Protein AF-A0A7K2CT25-F1 (afdb_monomer)

Nearest PDB structures (foldseek):
  6i9r-assembly1_I  TM=1.527E-01  e=2.626E+00  Homo sapiens

Secondary structure (DSSP, 8-state):
-------PPPPHHHHHHHHHHHHTT--TTT-SPPSTT-SS-HHHHHHHHHTSTTTS-S--PPPSEEEEETTT--EEEEES-HHHHHHHHHHHT--TTTEEEEE---TTHHHH---

Structure (mmCIF, N/CA/C/O backbone):
data_AF-A0A7K2CT25-F1
#
_entry.id   AF-A0A7K2CT25-F1
#
loop_
_atom_site.group_PDB
_atom_site.id
_atom_site.type_symbol
_atom_site.label_atom_id
_atom_site.label_alt_id
_atom_site.label_comp_id
_atom_site.label_asym_id
_atom_site.label_entit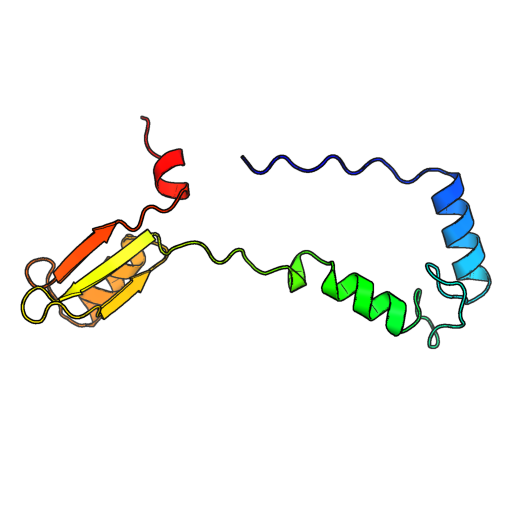y_id
_atom_site.label_seq_id
_atom_site.pdbx_PDB_ins_code
_atom_site.Cartn_x
_atom_site.Cartn_y
_atom_site.Cartn_z
_atom_site.occupancy
_atom_site.B_iso_or_equiv
_atom_site.auth_seq_id
_atom_site.auth_comp_id
_atom_site.auth_asym_id
_atom_site.auth_atom_id
_atom_site.pdbx_PDB_model_num
ATOM 1 N N . MET A 1 1 ? 9.409 -1.166 18.192 1.00 33.16 1 MET A N 1
ATOM 2 C CA . MET A 1 1 ? 10.619 -0.840 17.397 1.00 33.16 1 MET A CA 1
ATOM 3 C C . MET A 1 1 ? 10.622 -1.649 16.104 1.00 33.16 1 MET A C 1
ATOM 5 O O . MET A 1 1 ? 11.027 -2.803 16.111 1.00 33.16 1 MET A O 1
ATOM 9 N N . THR A 1 2 ? 10.136 -1.087 14.995 1.00 42.88 2 THR A N 1
ATOM 10 C CA . THR A 1 2 ? 10.301 -1.708 13.673 1.00 42.88 2 THR A CA 1
ATOM 11 C C . THR A 1 2 ? 11.755 -1.559 13.260 1.00 42.88 2 THR A C 1
ATOM 13 O O . THR A 1 2 ? 12.190 -0.475 12.875 1.00 42.88 2 THR A O 1
ATOM 16 N N . GLU A 1 3 ? 12.515 -2.639 13.399 1.00 38.91 3 GLU A N 1
ATOM 17 C CA . GLU A 1 3 ? 13.885 -2.749 12.921 1.00 38.91 3 GLU A CA 1
ATOM 18 C C . GLU A 1 3 ? 13.896 -2.380 11.431 1.00 38.91 3 GLU A C 1
ATOM 20 O O . GLU A 1 3 ? 13.382 -3.116 10.580 1.00 38.91 3 GLU A O 1
ATOM 25 N N . ALA A 1 4 ? 14.381 -1.177 11.114 1.00 47.00 4 ALA A N 1
ATOM 26 C CA . ALA A 1 4 ? 14.503 -0.713 9.745 1.00 47.00 4 ALA A CA 1
ATOM 27 C C . ALA A 1 4 ? 15.473 -1.662 9.043 1.00 47.00 4 ALA A C 1
ATOM 29 O O . ALA A 1 4 ? 16.687 -1.549 9.201 1.00 47.00 4 ALA A O 1
ATOM 30 N N . ARG A 1 5 ? 14.928 -2.648 8.318 1.00 53.66 5 ARG A N 1
ATOM 31 C CA . ARG A 1 5 ? 15.701 -3.656 7.589 1.00 53.66 5 ARG A CA 1
ATOM 32 C C . ARG A 1 5 ? 16.743 -2.934 6.747 1.00 53.66 5 ARG A C 1
ATOM 34 O O . ARG A 1 5 ? 16.396 -2.295 5.751 1.00 53.66 5 ARG A O 1
ATOM 41 N N . TYR A 1 6 ? 18.003 -3.029 7.164 1.00 55.66 6 TYR A N 1
ATOM 42 C CA . TYR A 1 6 ? 19.128 -2.417 6.477 1.00 55.66 6 TYR A CA 1
ATOM 43 C C . TYR A 1 6 ? 19.082 -2.822 5.003 1.00 55.66 6 TYR A C 1
ATOM 45 O O . TYR A 1 6 ? 19.209 -3.999 4.656 1.00 55.66 6 TYR A O 1
ATOM 53 N N . ARG A 1 7 ? 18.841 -1.848 4.121 1.00 59.12 7 ARG A N 1
ATOM 54 C CA . ARG A 1 7 ? 18.841 -2.084 2.680 1.00 59.12 7 ARG A CA 1
ATOM 55 C C . ARG A 1 7 ? 20.245 -1.773 2.171 1.00 59.12 7 ARG A C 1
ATOM 57 O O . ARG A 1 7 ? 20.591 -0.594 2.092 1.00 59.12 7 ARG A O 1
ATOM 64 N N . PRO A 1 8 ? 21.054 -2.783 1.809 1.00 68.06 8 PRO A N 1
ATOM 65 C CA . PRO A 1 8 ? 22.414 -2.534 1.364 1.00 68.06 8 PRO A CA 1
ATOM 66 C C . PRO A 1 8 ? 22.411 -1.641 0.123 1.00 68.06 8 PRO A C 1
ATOM 68 O O . PRO A 1 8 ? 21.539 -1.745 -0.754 1.00 68.06 8 PRO A O 1
ATOM 71 N N . ALA A 1 9 ? 23.402 -0.755 0.049 1.00 76.50 9 ALA A N 1
ATOM 72 C CA . ALA A 1 9 ? 23.594 0.107 -1.103 1.00 76.50 9 ALA A CA 1
ATOM 73 C C . ALA A 1 9 ? 23.695 -0.737 -2.386 1.00 76.50 9 ALA A C 1
ATOM 75 O O . ALA A 1 9 ? 24.376 -1.762 -2.436 1.00 76.50 9 ALA A O 1
ATOM 76 N N . LYS A 1 10 ? 23.013 -0.306 -3.456 1.00 79.25 10 LYS A N 1
ATOM 77 C CA . LYS A 1 10 ? 23.103 -0.984 -4.760 1.00 79.25 10 LYS A CA 1
ATOM 78 C C . LYS A 1 10 ? 24.552 -0.958 -5.251 1.00 79.25 10 LYS A C 1
ATOM 80 O O . LYS A 1 10 ? 25.114 0.129 -5.394 1.00 79.25 10 LYS A O 1
ATOM 85 N N . SER A 1 11 ? 25.106 -2.128 -5.575 1.00 86.19 11 SER A N 1
ATOM 86 C CA . SER A 1 11 ? 26.463 -2.257 -6.117 1.00 86.19 11 SER A CA 1
ATOM 87 C C . SER A 1 11 ? 26.645 -1.476 -7.427 1.00 86.19 11 SER A C 1
ATOM 89 O O . SER A 1 11 ? 25.689 -1.261 -8.183 1.00 86.19 11 SER A O 1
ATOM 91 N N . ALA A 1 12 ? 27.883 -1.072 -7.732 1.00 88.19 12 ALA A N 1
ATOM 92 C CA . ALA A 1 12 ? 28.223 -0.389 -8.985 1.00 88.19 12 ALA A CA 1
ATOM 93 C C . ALA A 1 12 ? 27.811 -1.213 -10.223 1.00 88.19 12 ALA A C 1
ATOM 95 O O . ALA A 1 12 ? 27.256 -0.676 -11.186 1.00 88.19 12 ALA A O 1
ATOM 96 N N . THR A 1 13 ? 27.960 -2.538 -10.156 1.00 87.62 13 THR A N 1
ATOM 97 C CA . THR A 1 13 ? 27.503 -3.480 -11.187 1.00 87.62 13 THR A CA 1
ATOM 98 C C . THR A 1 13 ? 25.991 -3.404 -11.404 1.00 87.62 13 THR A C 1
ATOM 100 O O . THR A 1 13 ? 25.522 -3.372 -12.543 1.00 87.62 13 THR A O 1
ATOM 103 N N . ALA A 1 14 ? 25.202 -3.315 -10.326 1.00 87.06 14 ALA A N 1
ATOM 104 C CA . ALA A 1 14 ? 23.750 -3.191 -10.429 1.00 87.06 14 ALA A CA 1
ATOM 105 C C . ALA A 1 14 ? 23.329 -1.869 -11.093 1.00 87.06 14 ALA A C 1
ATOM 107 O O . ALA A 1 14 ? 22.395 -1.864 -11.899 1.00 87.06 14 ALA A O 1
ATOM 108 N N . ARG A 1 15 ? 24.031 -0.767 -10.794 1.00 89.38 15 ARG A N 1
ATOM 109 C CA . ARG A 1 15 ? 23.811 0.544 -11.432 1.00 89.38 15 ARG A CA 1
ATOM 110 C C . ARG A 1 15 ? 24.147 0.502 -12.924 1.00 89.38 15 ARG A C 1
ATOM 112 O O . ARG A 1 15 ? 23.332 0.923 -13.741 1.00 89.38 15 ARG A O 1
ATOM 119 N N . THR A 1 16 ? 25.284 -0.096 -13.275 1.00 91.62 16 THR A N 1
ATOM 120 C CA . THR A 1 16 ? 25.736 -0.254 -14.669 1.00 91.62 16 THR A CA 1
ATOM 121 C C . THR A 1 16 ? 24.741 -1.077 -15.486 1.00 91.62 16 THR A C 1
ATOM 123 O O . THR A 1 16 ? 24.303 -0.655 -16.554 1.00 91.62 16 THR A O 1
ATOM 126 N N . ARG A 1 17 ? 24.285 -2.217 -14.949 1.00 91.94 17 ARG A N 1
ATOM 127 C CA . ARG A 1 17 ? 23.271 -3.060 -15.601 1.00 91.94 17 ARG A CA 1
ATOM 128 C C . ARG A 1 17 ? 21.946 -2.325 -15.803 1.00 91.94 17 ARG A C 1
ATOM 130 O O . ARG A 1 17 ? 21.301 -2.504 -16.833 1.00 91.94 17 ARG A O 1
ATOM 137 N N . TYR A 1 18 ? 21.527 -1.519 -14.829 1.00 92.69 18 TYR A N 1
ATOM 138 C CA . TYR A 1 18 ? 20.313 -0.713 -14.940 1.00 92.69 18 TYR A CA 1
ATOM 139 C C . TYR A 1 18 ? 20.422 0.310 -16.078 1.00 92.69 18 TYR A C 1
ATOM 141 O O . TYR A 1 18 ? 19.534 0.361 -16.927 1.00 92.69 18 TYR A O 1
ATOM 149 N N . ALA A 1 19 ? 21.523 1.065 -16.131 1.00 92.25 19 ALA A N 1
ATOM 150 C CA . ALA A 1 19 ? 21.766 2.056 -17.178 1.00 92.25 19 ALA A CA 1
ATOM 151 C C . ALA A 1 19 ? 21.832 1.414 -18.572 1.00 92.25 19 ALA A C 1
ATOM 153 O O . ALA A 1 19 ? 21.153 1.868 -19.488 1.00 92.25 19 ALA A O 1
ATOM 154 N N . ALA A 1 20 ? 22.555 0.297 -18.715 1.00 92.75 20 ALA A N 1
ATOM 155 C CA . ALA A 1 20 ? 22.648 -0.431 -19.979 1.00 92.75 20 ALA A CA 1
ATOM 156 C C . ALA A 1 20 ? 21.276 -0.907 -20.488 1.00 92.75 20 ALA A C 1
ATOM 158 O O . ALA A 1 20 ? 20.980 -0.793 -21.674 1.00 92.75 20 ALA A O 1
ATOM 159 N N . ARG A 1 21 ? 20.413 -1.409 -19.594 1.00 93.31 21 ARG A N 1
ATOM 160 C CA . ARG A 1 21 ? 19.049 -1.834 -19.950 1.00 93.31 21 ARG A CA 1
ATOM 161 C C . ARG A 1 21 ? 18.158 -0.651 -20.324 1.00 93.31 21 ARG A C 1
ATOM 163 O O . ARG A 1 21 ? 17.440 -0.730 -21.314 1.00 93.31 21 ARG A O 1
ATOM 170 N N . LYS A 1 22 ? 18.254 0.454 -19.579 1.00 89.81 22 LYS A N 1
ATOM 171 C CA . LYS A 1 22 ? 17.515 1.688 -19.869 1.00 89.81 22 LYS A CA 1
ATOM 172 C C . LYS A 1 22 ? 17.891 2.259 -21.242 1.00 89.81 22 LYS A C 1
ATOM 174 O O . LYS A 1 22 ? 17.001 2.565 -22.021 1.00 89.81 22 LYS A O 1
ATOM 179 N N . ASN A 1 23 ? 19.186 2.324 -21.560 1.00 91.62 23 ASN A N 1
ATOM 180 C CA . ASN A 1 23 ? 19.679 2.843 -22.843 1.00 91.62 23 ASN A CA 1
ATOM 181 C C . ASN A 1 23 ? 19.276 1.966 -24.038 1.00 91.62 23 ASN A C 1
ATOM 183 O O . ASN A 1 23 ? 19.136 2.464 -25.147 1.00 91.62 23 ASN A O 1
ATOM 187 N N . ARG A 1 24 ? 19.079 0.662 -23.813 1.00 91.75 24 ARG A N 1
ATOM 188 C CA . ARG A 1 24 ? 18.587 -0.286 -24.825 1.00 91.75 24 ARG A CA 1
ATOM 189 C C . ARG A 1 24 ? 17.062 -0.326 -24.930 1.00 91.75 24 ARG A C 1
ATOM 191 O O . ARG A 1 24 ? 16.551 -1.172 -25.652 1.00 91.75 24 ARG A O 1
ATOM 198 N N . TRP A 1 25 ? 16.347 0.522 -24.187 1.00 92.12 25 TRP A N 1
ATOM 199 C CA . TRP A 1 25 ? 14.884 0.514 -24.124 1.00 92.12 25 TRP A CA 1
ATOM 200 C C . TRP A 1 25 ? 14.300 -0.863 -23.779 1.00 92.12 25 TRP A C 1
ATOM 202 O O . TRP A 1 25 ? 13.276 -1.272 -24.313 1.00 92.12 25 TRP A O 1
ATOM 212 N N . ILE A 1 26 ? 14.950 -1.590 -22.863 1.00 94.88 26 ILE A N 1
ATOM 213 C CA . ILE A 1 26 ? 14.465 -2.881 -22.360 1.00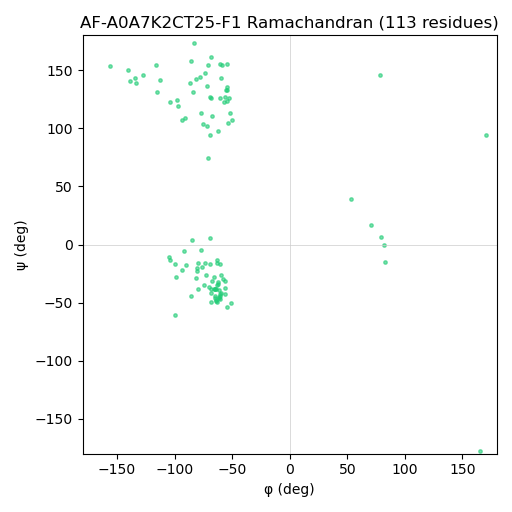 94.88 26 ILE A CA 1
ATOM 214 C C . ILE A 1 26 ? 14.155 -2.818 -20.866 1.00 94.88 26 ILE A C 1
ATOM 216 O O . ILE A 1 26 ? 14.736 -2.034 -20.110 1.00 94.88 26 ILE A O 1
ATOM 220 N N . CYS A 1 27 ? 13.258 -3.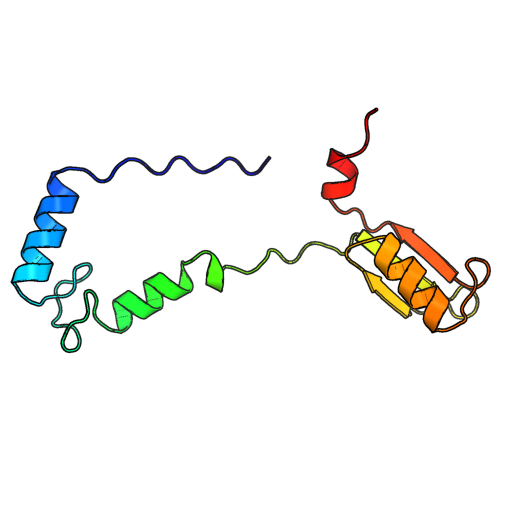694 -20.409 1.00 95.62 27 CYS A N 1
ATOM 221 C CA . CYS A 1 27 ? 12.866 -3.780 -19.011 1.00 95.62 27 CYS A CA 1
ATOM 222 C C . CYS A 1 27 ? 14.099 -3.963 -18.119 1.00 95.62 27 CYS A C 1
ATOM 224 O O . CYS A 1 27 ? 14.845 -4.942 -18.214 1.00 95.62 27 CYS A O 1
ATOM 226 N N . THR A 1 28 ? 14.258 -3.056 -17.159 1.00 94.62 28 THR A N 1
ATOM 227 C CA . THR A 1 28 ? 15.379 -3.065 -16.210 1.00 94.62 28 THR A CA 1
ATOM 228 C C . THR A 1 28 ? 15.399 -4.306 -15.309 1.00 94.62 28 THR A C 1
ATOM 230 O O . THR A 1 28 ? 16.447 -4.636 -14.751 1.00 94.62 28 THR A O 1
ATOM 233 N N . HIS A 1 29 ? 14.290 -5.054 -15.229 1.00 93.62 29 HIS A N 1
ATOM 234 C CA . HIS A 1 29 ? 14.152 -6.283 -14.446 1.00 93.62 29 HIS A CA 1
ATOM 235 C C . HIS A 1 29 ? 14.303 -7.565 -15.287 1.00 93.62 29 HIS A C 1
ATOM 237 O O . HIS A 1 29 ? 15.222 -8.340 -15.025 1.00 93.62 29 HIS A O 1
ATOM 243 N N . CYS A 1 30 ? 13.452 -7.795 -16.295 1.00 93.94 30 CYS A N 1
ATOM 244 C CA . CYS A 1 30 ? 13.441 -9.040 -17.082 1.00 93.94 30 CYS A CA 1
ATOM 245 C C . CYS A 1 30 ? 14.048 -8.932 -18.492 1.00 93.94 30 CYS A C 1
ATOM 247 O O . CYS A 1 30 ? 14.274 -9.962 -19.110 1.00 93.94 30 CYS A O 1
ATOM 249 N N . GLY A 1 31 ? 14.335 -7.728 -18.999 1.00 92.31 31 GLY A N 1
ATOM 250 C CA . GLY A 1 31 ? 14.922 -7.533 -20.333 1.00 92.31 31 GLY A CA 1
ATOM 251 C C . GLY A 1 31 ? 13.943 -7.564 -21.514 1.00 92.31 31 GLY A C 1
ATOM 252 O O . GLY A 1 31 ? 14.379 -7.357 -22.638 1.00 92.31 31 GLY A O 1
ATOM 253 N N . ILE A 1 32 ? 12.643 -7.766 -21.283 1.00 93.44 32 ILE A N 1
ATOM 254 C CA . ILE A 1 32 ? 11.597 -7.659 -22.319 1.00 93.44 32 ILE A CA 1
ATOM 255 C C . ILE A 1 32 ? 11.347 -6.182 -22.659 1.00 93.44 32 ILE A C 1
ATOM 257 O O . ILE A 1 32 ? 11.463 -5.331 -21.774 1.00 93.44 32 ILE A O 1
ATOM 261 N N . ALA A 1 33 ? 10.993 -5.870 -23.908 1.00 92.38 33 ALA A N 1
ATOM 262 C CA . ALA A 1 33 ? 10.614 -4.518 -24.317 1.00 92.38 33 ALA A CA 1
ATOM 263 C C . ALA A 1 33 ? 9.429 -3.996 -23.465 1.00 92.38 33 ALA A C 1
ATOM 265 O O . ALA A 1 33 ? 8.399 -4.666 -23.367 1.00 92.38 33 ALA A O 1
ATOM 266 N N . PRO A 1 34 ? 9.576 -2.854 -22.776 1.00 92.00 34 PRO A N 1
ATOM 267 C CA . PRO A 1 34 ? 8.497 -2.216 -22.043 1.00 92.00 34 PRO A CA 1
ATOM 268 C C . PRO A 1 34 ? 7.634 -1.362 -22.986 1.00 92.00 34 PRO A C 1
ATOM 270 O O . PRO A 1 34 ? 7.982 -1.148 -24.147 1.00 92.00 34 PRO A O 1
ATOM 273 N N . SER A 1 35 ? 6.524 -0.831 -22.470 1.00 89.69 35 SER A N 1
ATOM 274 C CA . SER A 1 35 ? 5.810 0.255 -23.143 1.00 89.69 35 SER A CA 1
ATOM 275 C C . SER A 1 35 ? 6.716 1.484 -23.299 1.00 89.69 35 SER A C 1
ATOM 277 O O . SER A 1 35 ? 7.685 1.663 -22.552 1.00 89.69 35 SER A O 1
ATOM 279 N N . PHE A 1 36 ? 6.420 2.325 -24.293 1.00 85.44 36 PHE A N 1
ATOM 280 C CA . PHE A 1 36 ? 7.257 3.472 -24.645 1.00 85.44 36 PHE A CA 1
ATOM 281 C C . PHE A 1 36 ? 7.539 4.363 -23.424 1.00 85.44 36 PHE A C 1
ATOM 283 O O . PHE A 1 36 ? 6.622 4.770 -22.714 1.00 85.44 36 PHE A O 1
ATOM 290 N N . GLY A 1 37 ? 8.818 4.635 -23.148 1.00 81.69 37 GLY A N 1
ATOM 291 C CA . GLY A 1 37 ? 9.231 5.455 -22.002 1.00 81.69 37 GLY A CA 1
ATOM 292 C C . GLY A 1 37 ? 9.328 4.724 -20.654 1.00 81.69 37 GLY A C 1
ATOM 293 O O . GLY A 1 37 ? 9.955 5.243 -19.727 1.00 81.69 37 GLY A O 1
ATOM 294 N N . ALA A 1 38 ? 8.767 3.519 -20.510 1.00 89.25 38 ALA A N 1
ATOM 295 C CA . ALA A 1 38 ? 8.717 2.829 -19.225 1.00 89.25 38 ALA A CA 1
ATOM 296 C C . ALA A 1 38 ? 10.031 2.103 -18.877 1.00 89.25 38 ALA A C 1
ATOM 298 O O . ALA A 1 38 ? 10.690 1.478 -19.704 1.00 89.25 38 ALA A O 1
ATOM 299 N N . SER A 1 39 ? 10.407 2.130 -17.594 1.00 91.44 39 SER A N 1
ATOM 300 C CA . SER A 1 39 ? 11.622 1.458 -17.096 1.00 91.44 39 SER A C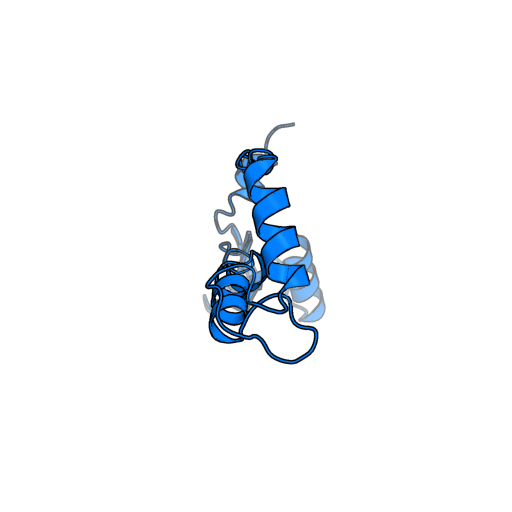A 1
ATOM 301 C C . SER A 1 39 ? 11.450 -0.054 -16.878 1.00 91.44 39 SER A C 1
ATOM 303 O O . SER A 1 39 ? 12.435 -0.787 -16.709 1.00 91.44 39 SER A O 1
ATOM 305 N N . ARG A 1 40 ? 10.206 -0.544 -16.837 1.00 94.25 40 ARG A N 1
ATOM 306 C CA . ARG A 1 40 ? 9.842 -1.952 -16.636 1.00 94.25 40 ARG A CA 1
ATOM 307 C C . ARG A 1 40 ? 8.667 -2.317 -17.542 1.00 94.25 40 ARG A C 1
ATOM 309 O O . ARG A 1 40 ? 7.836 -1.462 -17.812 1.00 94.25 40 ARG A O 1
ATOM 316 N N . CYS A 1 41 ? 8.584 -3.582 -17.963 1.00 95.31 41 CYS A N 1
ATOM 317 C CA . CYS A 1 41 ? 7.370 -4.100 -18.586 1.00 95.31 41 CYS A CA 1
ATOM 318 C C . CYS A 1 41 ? 6.239 -4.196 -17.552 1.00 95.31 41 CYS A C 1
ATOM 320 O O . CYS A 1 41 ? 6.501 -4.252 -16.344 1.00 95.31 41 CYS A O 1
ATOM 322 N N . GLU A 1 42 ? 5.004 -4.278 -18.033 1.00 93.88 42 GLU A N 1
ATOM 323 C CA . GLU A 1 42 ? 3.787 -4.313 -17.220 1.00 93.88 42 GLU A CA 1
ATOM 324 C C . GLU A 1 42 ? 3.839 -5.382 -16.116 1.00 93.88 42 GLU A C 1
ATOM 326 O O . GLU A 1 42 ? 3.705 -5.070 -14.933 1.00 93.88 42 GLU A O 1
ATOM 331 N N . ALA A 1 43 ? 4.189 -6.625 -16.460 1.00 94.25 43 ALA A N 1
ATOM 332 C CA . ALA A 1 43 ? 4.289 -7.722 -15.494 1.00 94.25 43 ALA A CA 1
ATOM 333 C C . ALA A 1 43 ? 5.353 -7.492 -14.400 1.00 94.25 43 ALA A C 1
ATOM 335 O O . ALA A 1 43 ? 5.227 -7.963 -13.268 1.00 94.25 43 ALA A O 1
ATOM 336 N N . CYS A 1 44 ? 6.450 -6.798 -14.715 1.00 94.81 44 CYS A N 1
ATOM 337 C CA . CYS A 1 44 ? 7.471 -6.443 -13.725 1.00 94.81 44 CYS A CA 1
ATOM 338 C C . CYS A 1 44 ? 7.091 -5.205 -12.907 1.00 94.81 44 CYS A C 1
ATOM 340 O O . CYS A 1 44 ? 7.546 -5.085 -11.768 1.00 94.81 44 CYS A O 1
ATOM 342 N N . ALA A 1 45 ? 6.301 -4.292 -13.472 1.00 92.50 45 ALA A N 1
ATOM 343 C CA . ALA A 1 45 ? 5.744 -3.154 -12.755 1.00 92.50 45 ALA A CA 1
ATOM 344 C C . ALA A 1 45 ? 4.700 -3.623 -11.731 1.00 92.50 45 ALA A C 1
ATOM 346 O O . ALA A 1 45 ? 4.861 -3.325 -10.550 1.00 92.50 45 ALA A O 1
ATOM 347 N N . LYS A 1 46 ? 3.741 -4.465 -12.143 1.00 91.69 46 LYS A N 1
ATOM 348 C CA . LYS A 1 46 ? 2.712 -5.053 -11.270 1.00 91.69 46 LYS A CA 1
ATOM 349 C C . LYS A 1 46 ? 3.319 -5.785 -10.070 1.00 91.69 46 LYS A C 1
ATOM 351 O O . LYS A 1 46 ? 3.087 -5.397 -8.932 1.00 91.69 46 LYS A O 1
ATOM 356 N N . ARG A 1 47 ? 4.245 -6.722 -10.311 1.00 90.44 47 ARG A N 1
ATOM 357 C CA . ARG A 1 47 ? 4.966 -7.435 -9.233 1.00 90.44 47 ARG A CA 1
ATOM 358 C C . ARG A 1 47 ? 5.772 -6.525 -8.309 1.00 90.44 47 ARG A C 1
ATOM 360 O O . ARG A 1 47 ? 6.134 -6.918 -7.201 1.00 90.44 47 ARG A O 1
ATOM 367 N N . ALA A 1 48 ? 6.205 -5.360 -8.784 1.00 89.06 48 ALA A N 1
ATOM 368 C CA . ALA A 1 48 ? 6.899 -4.401 -7.933 1.00 89.06 48 ALA A CA 1
ATOM 369 C C . ALA A 1 48 ? 5.920 -3.599 -7.074 1.00 89.06 48 ALA A C 1
ATOM 371 O O . ALA A 1 48 ? 6.233 -3.357 -5.914 1.00 89.06 48 ALA A O 1
ATOM 372 N N . TYR A 1 49 ? 4.764 -3.237 -7.631 1.00 85.44 49 TYR A N 1
ATOM 373 C CA . TYR A 1 49 ? 3.678 -2.577 -6.917 1.00 85.44 49 TYR A CA 1
ATOM 374 C C . TYR A 1 49 ? 3.097 -3.485 -5.826 1.00 85.44 49 TYR A C 1
ATOM 376 O O . TYR A 1 49 ? 3.088 -3.092 -4.669 1.00 85.44 49 TYR A O 1
ATOM 384 N N . GLU A 1 50 ? 2.781 -4.743 -6.136 1.00 84.75 50 GLU A N 1
ATOM 385 C CA . GLU A 1 50 ? 2.280 -5.732 -5.160 1.00 84.75 50 GLU A CA 1
ATOM 386 C C . GLU A 1 50 ? 3.241 -5.970 -3.986 1.00 84.75 50 GLU A C 1
ATOM 388 O O . GLU A 1 50 ? 2.834 -6.286 -2.874 1.00 84.75 50 GLU A O 1
ATOM 393 N N . ARG A 1 51 ? 4.550 -5.813 -4.218 1.00 81.25 51 ARG A N 1
ATOM 394 C CA . ARG A 1 51 ? 5.577 -5.944 -3.173 1.00 81.25 51 ARG A CA 1
ATOM 395 C C . ARG A 1 51 ? 5.915 -4.625 -2.486 1.00 81.25 51 ARG A C 1
ATOM 397 O O . ARG A 1 51 ? 6.747 -4.648 -1.577 1.00 81.25 51 ARG A O 1
ATOM 404 N N . SER A 1 52 ? 5.361 -3.508 -2.947 1.00 78.62 52 SER A N 1
ATOM 405 C CA . SER A 1 52 ? 5.584 -2.200 -2.341 1.00 78.62 52 SER A CA 1
ATOM 406 C C . SER A 1 52 ? 4.881 -2.115 -0.991 1.00 78.62 52 SER A C 1
ATOM 408 O O . SER A 1 52 ? 3.903 -2.815 -0.741 1.00 78.62 52 SER A O 1
ATOM 410 N N . GLU A 1 53 ? 5.395 -1.255 -0.121 1.00 65.38 53 GLU A N 1
ATOM 411 C CA . GLU A 1 53 ? 4.782 -0.966 1.179 1.00 65.38 53 GLU A CA 1
ATOM 412 C C . GLU A 1 53 ? 3.331 -0.488 1.047 1.00 65.38 53 GLU A C 1
ATOM 414 O O . GLU A 1 53 ? 2.502 -0.847 1.867 1.00 65.38 53 GLU A O 1
ATOM 419 N N . HIS A 1 54 ? 3.007 0.201 -0.050 1.00 66.31 54 HIS A N 1
ATOM 420 C CA . HIS A 1 54 ? 1.664 0.690 -0.343 1.00 66.31 54 HIS A CA 1
ATOM 421 C C . HIS A 1 54 ? 0.622 -0.432 -0.498 1.00 66.31 54 HIS A C 1
ATOM 423 O O . HIS A 1 54 ? -0.524 -0.250 -0.111 1.00 66.31 54 HIS A O 1
ATOM 429 N N . VAL A 1 55 ? 1.010 -1.597 -1.037 1.00 64.81 55 VAL A N 1
ATOM 430 C CA . VAL A 1 55 ? 0.102 -2.754 -1.201 1.00 64.81 55 VAL A CA 1
ATOM 431 C C . VAL A 1 55 ? 0.186 -3.727 -0.029 1.00 64.81 55 VAL A C 1
ATOM 433 O O . VAL A 1 55 ? -0.756 -4.468 0.221 1.00 64.81 55 VAL A O 1
ATOM 436 N N . ARG A 1 56 ? 1.283 -3.720 0.736 1.00 64.38 56 ARG A N 1
ATOM 437 C CA . ARG A 1 56 ? 1.435 -4.574 1.929 1.00 64.38 56 ARG A CA 1
ATOM 438 C C . ARG A 1 56 ? 0.531 -4.178 3.103 1.00 64.38 56 ARG A C 1
ATOM 440 O O . ARG A 1 56 ? 0.643 -4.801 4.153 1.00 64.38 56 ARG A O 1
ATOM 447 N N . GLY A 1 57 ? -0.357 -3.210 2.894 1.00 53.34 57 GLY A N 1
ATOM 448 C CA . GLY A 1 57 ? -1.315 -2.735 3.874 1.00 53.34 57 GLY A CA 1
ATOM 449 C C . GLY A 1 57 ? -0.669 -1.797 4.886 1.00 53.34 57 GLY A C 1
ATOM 450 O O . GLY A 1 57 ? 0.485 -1.967 5.289 1.00 53.34 57 GLY A O 1
ATOM 451 N N . ILE A 1 58 ? -1.452 -0.814 5.325 1.00 54.50 58 ILE A N 1
ATOM 452 C CA . ILE A 1 58 ? -1.358 -0.381 6.718 1.00 54.50 58 ILE A CA 1
ATOM 453 C C . ILE A 1 58 ? -1.612 -1.663 7.524 1.00 54.50 58 ILE A C 1
ATOM 455 O O . ILE A 1 58 ? -2.563 -2.371 7.186 1.00 54.50 58 ILE A O 1
ATOM 459 N N . PRO A 1 59 ? -0.740 -2.049 8.467 1.00 55.50 59 PRO A N 1
ATOM 460 C CA . PRO A 1 59 ? -0.988 -3.249 9.249 1.00 55.50 59 PRO A CA 1
ATOM 461 C C . PRO A 1 59 ? -2.368 -3.127 9.899 1.00 55.50 59 PRO A C 1
ATOM 463 O O . PRO A 1 59 ? -2.685 -2.064 10.430 1.00 55.50 59 PRO A O 1
ATOM 466 N N . ASP A 1 60 ? -3.171 -4.185 9.801 1.00 57.16 60 ASP A N 1
ATOM 467 C CA . ASP A 1 60 ? -4.435 -4.297 10.525 1.00 57.16 60 ASP A CA 1
ATOM 468 C C . ASP A 1 60 ? -4.052 -4.466 11.999 1.00 57.16 60 ASP A C 1
ATOM 470 O O . ASP A 1 60 ? -3.592 -5.532 12.418 1.00 57.16 60 ASP A O 1
ATOM 474 N N . TRP A 1 61 ? -4.017 -3.355 12.727 1.00 64.50 61 TRP A N 1
ATOM 475 C CA . TRP A 1 61 ? -3.770 -3.368 14.159 1.00 64.50 61 TRP A CA 1
ATOM 476 C C . TRP A 1 61 ? -5.109 -3.568 14.841 1.00 64.50 61 TRP A C 1
ATOM 478 O O . TRP A 1 61 ? -6.086 -2.934 14.446 1.00 64.50 61 TRP A O 1
ATOM 488 N N . ASP A 1 62 ? -5.134 -4.393 15.887 1.00 59.97 62 ASP A N 1
ATOM 489 C CA . ASP A 1 62 ? -6.303 -4.422 16.754 1.00 59.97 62 ASP A CA 1
ATOM 490 C C . ASP A 1 62 ? -6.559 -2.988 17.262 1.00 59.97 62 ASP A C 1
ATOM 492 O O . ASP A 1 62 ? -5.599 -2.298 17.659 1.00 59.97 62 ASP A O 1
ATOM 496 N N . PRO A 1 63 ? -7.818 -2.519 17.208 1.00 65.38 63 PRO A N 1
ATOM 497 C CA . PRO A 1 63 ? -8.190 -1.184 17.658 1.00 65.38 63 PRO A CA 1
ATOM 498 C C . PRO A 1 63 ? -7.733 -0.980 19.107 1.00 65.38 63 PRO A C 1
ATOM 500 O O . PRO A 1 63 ? -7.543 -1.929 19.861 1.00 65.38 63 PRO A O 1
ATOM 503 N N . ALA A 1 64 ? -7.521 0.261 19.534 1.00 70.94 64 ALA A N 1
ATOM 504 C CA . ALA A 1 64 ? -7.083 0.530 20.905 1.00 70.94 64 ALA A CA 1
ATOM 505 C C . ALA A 1 64 ? -8.192 0.308 21.942 1.00 70.94 64 ALA A C 1
ATOM 507 O O . ALA A 1 64 ? -7.896 0.052 23.112 1.00 70.94 64 ALA A O 1
ATOM 508 N N . CYS A 1 65 ? -9.455 0.437 21.535 1.00 76.62 65 CYS A N 1
ATOM 509 C CA . CYS A 1 65 ? -10.597 0.216 22.411 1.00 76.62 65 CYS A CA 1
ATOM 510 C C . CYS A 1 65 ? -11.869 -0.157 21.644 1.00 76.62 65 CYS A C 1
ATOM 512 O O . CYS A 1 65 ? -12.063 0.233 20.488 1.00 76.62 65 CYS A O 1
ATOM 514 N N . ALA A 1 66 ? -12.748 -0.880 22.333 1.00 82.88 66 ALA A N 1
ATOM 515 C CA . ALA A 1 66 ? -14.127 -1.116 21.933 1.00 82.88 66 ALA A CA 1
ATOM 516 C C . ALA A 1 66 ? -15.075 -0.416 22.918 1.00 82.88 66 ALA A C 1
ATOM 518 O O . ALA A 1 66 ? -14.822 -0.404 24.125 1.00 82.88 66 ALA A O 1
ATOM 519 N N . VAL A 1 67 ? -16.163 0.157 22.403 1.00 81.69 67 VAL A N 1
ATOM 520 C CA . VAL A 1 67 ? -17.265 0.686 23.221 1.00 81.69 67 VAL A CA 1
ATOM 521 C C . VAL A 1 67 ? -18.353 -0.375 23.268 1.00 81.69 67 VAL A C 1
ATOM 523 O O . VAL A 1 67 ? -18.854 -0.793 22.221 1.00 81.69 67 VAL A O 1
ATOM 526 N N . ILE A 1 68 ? -18.738 -0.777 24.471 1.00 82.94 68 ILE A N 1
ATOM 527 C CA . ILE A 1 68 ? -19.806 -1.743 24.713 1.00 82.94 68 ILE A CA 1
ATOM 528 C C . ILE A 1 68 ? -20.945 -1.036 25.441 1.00 82.94 68 ILE A C 1
ATOM 530 O O . ILE A 1 68 ? -20.720 -0.341 26.427 1.00 82.94 68 ILE A O 1
ATOM 534 N N . ASP A 1 69 ? -22.172 -1.204 24.970 1.00 79.31 69 ASP A N 1
ATOM 535 C CA . ASP A 1 69 ? -23.361 -0.742 25.681 1.00 79.31 69 ASP A CA 1
ATOM 536 C C . ASP A 1 69 ? -23.570 -1.578 26.956 1.00 79.31 69 ASP A C 1
ATOM 538 O O . ASP A 1 69 ? -23.605 -2.808 26.905 1.00 79.31 69 ASP A O 1
ATOM 542 N N . ARG A 1 70 ? -23.709 -0.936 28.122 1.00 81.06 70 ARG A N 1
ATOM 543 C CA . ARG A 1 70 ? -23.793 -1.661 29.405 1.00 81.06 70 ARG A CA 1
ATOM 544 C C . ARG A 1 70 ? -25.143 -2.321 29.656 1.00 81.06 70 ARG A C 1
ATOM 546 O O . ARG A 1 70 ? -25.231 -3.202 30.510 1.00 81.06 70 ARG A O 1
ATOM 553 N N . VAL A 1 71 ? -26.195 -1.885 28.969 1.00 78.44 71 VAL A N 1
ATOM 554 C CA . VAL A 1 71 ? -27.557 -2.401 29.147 1.00 78.44 71 VAL A CA 1
ATOM 555 C C . VAL A 1 71 ? -27.773 -3.636 28.281 1.00 78.44 71 VAL A C 1
ATOM 557 O O . VAL A 1 71 ? -28.345 -4.626 28.735 1.00 78.44 71 VAL A O 1
ATOM 560 N N . THR A 1 72 ? -27.317 -3.575 27.035 1.00 82.31 72 THR A N 1
ATOM 561 C CA . THR A 1 72 ? -27.537 -4.602 26.010 1.00 82.31 72 THR A CA 1
ATOM 562 C C . THR A 1 72 ? -26.349 -5.547 25.859 1.00 82.31 72 THR A C 1
ATOM 564 O O . THR A 1 72 ? -26.542 -6.713 25.521 1.00 82.31 72 THR A O 1
ATOM 567 N N . GLY A 1 73 ? -25.134 -5.081 26.161 1.00 81.38 73 GLY A N 1
ATOM 568 C CA . GLY A 1 73 ? -23.890 -5.809 25.915 1.00 81.38 73 GLY A CA 1
ATOM 569 C C . GLY A 1 73 ? -23.404 -5.735 24.465 1.00 81.38 73 GLY A C 1
ATOM 570 O O . GLY A 1 73 ? -22.440 -6.418 24.118 1.00 81.38 73 GLY A O 1
ATOM 571 N N . ASP A 1 74 ? -24.050 -4.933 23.615 1.00 81.06 74 ASP A N 1
ATOM 572 C CA . ASP A 1 74 ? -23.706 -4.824 22.200 1.00 81.06 74 ASP A CA 1
ATOM 573 C C . ASP A 1 74 ? -22.466 -3.947 21.978 1.00 81.06 74 ASP A C 1
ATOM 575 O O . ASP A 1 74 ? -22.249 -2.934 22.648 1.00 81.06 74 ASP A O 1
ATOM 579 N N . THR A 1 75 ? -21.638 -4.320 20.997 1.00 83.50 75 THR A N 1
ATOM 580 C CA . THR A 1 75 ? -20.501 -3.497 20.567 1.00 83.50 75 THR A CA 1
ATOM 581 C C . THR A 1 75 ? -20.998 -2.339 19.709 1.00 83.50 75 THR A C 1
ATOM 583 O O . THR A 1 75 ? -21.462 -2.541 18.588 1.00 83.50 75 THR A O 1
ATOM 586 N N . LEU A 1 76 ? -20.855 -1.118 20.222 1.00 80.19 76 LEU A N 1
ATOM 587 C CA . LEU A 1 76 ? -21.248 0.111 19.529 1.00 80.19 76 LEU A CA 1
ATOM 588 C C . LEU A 1 76 ? -20.192 0.569 18.510 1.00 80.19 76 LEU A C 1
ATOM 590 O O . LEU A 1 76 ? -20.504 1.312 17.582 1.00 80.19 76 LEU A O 1
ATOM 594 N N . GLY A 1 77 ? -18.946 0.106 18.653 1.00 82.38 77 GLY A N 1
ATOM 595 C CA . GLY A 1 77 ? -17.882 0.313 17.674 1.00 82.38 77 GLY A CA 1
ATOM 596 C C . GLY A 1 77 ? -16.486 0.006 18.214 1.00 82.38 77 GLY A C 1
ATOM 597 O O . GLY A 1 77 ? -16.313 -0.396 19.369 1.00 82.38 77 GLY A O 1
ATOM 598 N N . THR A 1 78 ? -15.483 0.233 17.368 1.00 83.06 78 THR A N 1
ATOM 599 C CA . THR A 1 78 ? -14.060 0.071 17.687 1.00 83.06 78 THR A CA 1
ATOM 600 C C . THR A 1 78 ? -13.258 1.274 17.205 1.00 83.06 78 THR A C 1
ATOM 602 O O . THR A 1 78 ? -13.485 1.748 16.091 1.00 83.06 78 THR A O 1
ATOM 605 N N . TRP A 1 79 ? -12.296 1.736 18.005 1.00 82.12 79 TRP A N 1
ATOM 606 C CA . TRP A 1 79 ? -11.497 2.927 17.705 1.00 82.12 79 TRP A CA 1
ATOM 607 C C . TRP A 1 79 ? -10.009 2.704 17.958 1.00 82.12 79 TRP A C 1
ATOM 609 O O . TRP A 1 79 ? -9.608 2.089 18.946 1.00 82.12 79 TRP A O 1
ATOM 619 N N . ASP A 1 80 ? -9.181 3.304 17.103 1.00 76.88 80 ASP A N 1
ATOM 620 C CA . ASP A 1 80 ? -7.717 3.297 17.223 1.00 76.88 80 ASP A CA 1
ATOM 621 C C . ASP A 1 80 ? -7.194 4.213 18.339 1.00 76.88 80 ASP A C 1
ATOM 623 O O . ASP A 1 80 ? -6.030 4.114 18.735 1.00 76.88 80 ASP A O 1
ATOM 627 N N . ARG A 1 81 ? -8.032 5.129 18.837 1.00 75.06 81 ARG A N 1
ATOM 628 C CA . ARG A 1 81 ? -7.697 6.099 19.883 1.00 75.06 81 ARG A CA 1
ATOM 629 C C . ARG A 1 81 ? -8.836 6.256 20.872 1.00 75.06 81 ARG A C 1
ATOM 631 O O . ARG A 1 81 ? -10.003 6.323 20.492 1.00 75.06 81 ARG A O 1
ATOM 638 N N . TRP A 1 82 ? -8.462 6.384 22.138 1.00 75.81 82 TRP A N 1
ATOM 639 C CA . TRP A 1 82 ? -9.398 6.577 23.238 1.00 75.81 82 TRP A CA 1
ATOM 640 C C . TRP A 1 82 ? -10.138 7.912 23.136 1.00 75.81 82 TRP A C 1
ATOM 642 O O . TRP A 1 82 ? -11.333 7.982 23.409 1.00 75.81 82 TRP A O 1
ATOM 652 N N . GLU A 1 83 ? -9.454 8.968 22.701 1.00 80.12 83 GLU A N 1
ATOM 653 C CA . GLU A 1 83 ? -10.034 10.305 22.582 1.00 80.12 83 GLU A CA 1
ATOM 654 C C . GLU A 1 83 ? -11.126 10.358 21.510 1.00 80.12 83 GLU A C 1
ATOM 656 O O . GLU A 1 83 ? -12.158 10.999 21.709 1.00 80.12 83 GLU A O 1
ATOM 661 N N . ASP A 1 84 ? -10.923 9.642 20.402 1.00 79.62 84 ASP A N 1
ATOM 662 C CA . ASP A 1 84 ? -11.879 9.587 19.295 1.00 79.62 84 ASP A CA 1
ATOM 663 C C . ASP A 1 84 ? -13.144 8.810 19.695 1.00 79.62 84 ASP A C 1
ATOM 665 O O . ASP A 1 84 ? -14.251 9.213 19.334 1.00 79.62 84 ASP A O 1
ATOM 669 N N . ALA A 1 85 ? -12.999 7.751 20.501 1.00 81.62 85 ALA A N 1
ATOM 670 C CA . ALA A 1 85 ? -14.131 7.018 21.065 1.00 81.62 85 ALA A CA 1
ATOM 671 C C . ALA A 1 85 ? -14.962 7.895 22.019 1.00 81.62 85 ALA A C 1
ATOM 673 O O . ALA A 1 85 ? -16.181 7.978 21.886 1.00 81.62 85 ALA A O 1
ATOM 674 N N . VAL A 1 86 ? -14.311 8.611 22.945 1.00 80.31 86 VAL A N 1
ATOM 675 C CA . VAL A 1 86 ? -14.991 9.520 23.890 1.00 80.31 86 VAL A CA 1
ATOM 676 C C . VAL A 1 86 ? -15.677 10.683 23.166 1.00 80.31 86 VAL A C 1
ATOM 678 O O . VAL A 1 86 ? -16.787 11.086 23.529 1.00 80.31 86 VAL A O 1
ATOM 681 N N . LEU A 1 87 ? -15.045 11.215 22.117 1.00 80.69 87 LEU A N 1
ATOM 682 C CA . LEU A 1 87 ? -15.637 12.264 21.295 1.00 80.69 87 LEU A CA 1
ATOM 683 C C . LEU A 1 87 ? -16.881 11.758 20.553 1.00 80.69 87 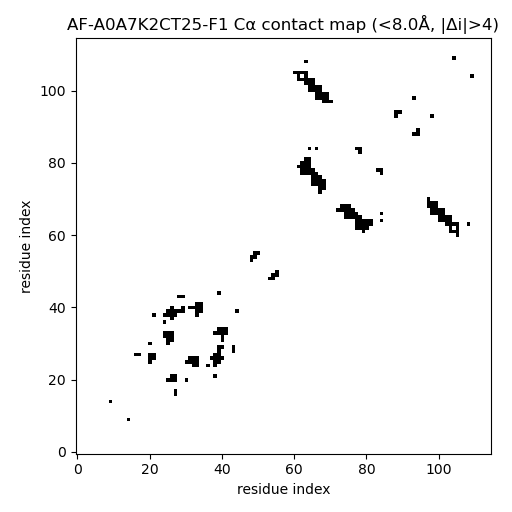LEU A C 1
ATOM 685 O O . LEU A 1 87 ? -17.901 12.446 20.553 1.00 80.69 87 LEU A O 1
ATOM 689 N N . ALA A 1 88 ? -16.821 10.562 19.961 1.00 80.44 88 ALA A N 1
ATOM 690 C CA . ALA A 1 88 ? -17.960 9.947 19.280 1.00 80.44 88 ALA A CA 1
ATOM 691 C C . ALA A 1 88 ? -19.143 9.731 20.239 1.00 80.44 88 ALA A C 1
ATOM 693 O O . ALA A 1 88 ? -20.264 10.124 19.923 1.00 80.44 88 ALA A O 1
ATOM 694 N N . LEU A 1 89 ? -18.880 9.222 21.447 1.00 80.00 89 LEU A N 1
ATOM 695 C CA . LEU A 1 89 ? -19.890 9.068 22.502 1.00 80.00 89 LEU A CA 1
ATOM 696 C C . LEU A 1 89 ? -20.583 10.390 22.854 1.00 80.00 89 LEU A C 1
ATOM 698 O O . LEU A 1 89 ? -21.805 10.444 22.975 1.00 80.00 89 LEU A O 1
ATOM 702 N N . SER A 1 90 ? -19.806 11.472 22.952 1.00 77.19 90 SER A N 1
ATOM 703 C CA . SER A 1 90 ? -20.332 12.806 23.262 1.00 77.19 90 SER A CA 1
ATOM 704 C C . SER A 1 90 ? -21.289 13.329 22.182 1.00 77.19 90 SER A C 1
ATOM 706 O O . SER A 1 90 ? -22.252 14.022 22.508 1.00 77.19 90 SER A O 1
ATOM 708 N N . PHE A 1 91 ? -21.047 13.008 20.904 1.00 78.50 91 PHE A N 1
ATOM 709 C CA . PHE A 1 91 ? -21.941 13.388 19.802 1.00 78.50 91 PHE A CA 1
ATOM 710 C C . PHE A 1 91 ? -23.222 12.550 19.758 1.00 78.50 91 PHE A C 1
ATOM 712 O O . PHE A 1 91 ? -24.279 13.089 19.438 1.00 78.50 91 PHE A O 1
ATOM 719 N N . GLU A 1 92 ? -23.138 11.271 20.119 1.00 76.44 92 GLU A N 1
ATOM 720 C CA . GLU A 1 92 ? -24.291 10.362 20.212 1.00 76.44 92 GLU A CA 1
ATOM 721 C C . GLU A 1 92 ? -25.130 10.591 21.486 1.00 76.44 92 GLU A C 1
ATOM 723 O O . GLU A 1 92 ? -26.183 9.984 21.665 1.00 76.44 92 GLU A O 1
ATOM 728 N N . GLY A 1 93 ? -24.689 11.486 22.380 1.00 78.00 93 GLY A N 1
ATOM 729 C CA . GLY A 1 93 ? -25.380 11.788 23.635 1.00 78.00 93 GLY A CA 1
ATOM 730 C C . GLY A 1 93 ? -25.317 10.655 24.662 1.00 78.00 93 GLY A C 1
ATOM 731 O O . GLY A 1 93 ? -26.094 10.659 25.615 1.00 78.00 93 GLY A O 1
ATOM 732 N N . LEU A 1 94 ? -24.402 9.702 24.476 1.00 73.94 94 LEU A N 1
ATOM 733 C CA . LEU A 1 94 ? -24.163 8.597 25.397 1.00 73.94 94 LEU A CA 1
ATOM 734 C C . LEU A 1 94 ? -23.227 9.055 26.515 1.00 73.94 94 LEU A C 1
ATOM 736 O O . LEU A 1 94 ? -22.179 9.657 26.259 1.00 73.94 94 LEU A O 1
ATOM 740 N N . SER A 1 95 ? -23.598 8.776 27.765 1.00 75.75 95 SER A N 1
ATOM 741 C CA . SER A 1 95 ? -22.741 9.076 28.909 1.00 75.75 95 SER A CA 1
ATOM 742 C C . SER A 1 95 ? -21.754 7.937 29.170 1.00 75.75 95 SER A C 1
ATOM 744 O O . SER A 1 95 ? -21.999 6.784 28.817 1.00 75.75 95 SER A O 1
ATOM 746 N N . LEU A 1 96 ? -20.644 8.241 29.848 1.00 70.50 96 LEU A N 1
ATOM 747 C CA . LEU A 1 96 ? -19.688 7.222 30.303 1.00 70.50 96 LEU A CA 1
ATOM 748 C C . LEU A 1 96 ? -20.291 6.237 31.322 1.00 70.50 96 LEU A C 1
ATOM 750 O O . LEU A 1 96 ? -19.686 5.204 31.586 1.00 70.50 96 LEU A O 1
ATOM 754 N N . ASP A 1 97 ? -21.462 6.537 31.890 1.00 78.31 97 ASP A N 1
ATOM 755 C CA . ASP A 1 97 ? -22.169 5.622 32.785 1.00 78.31 97 ASP A CA 1
ATOM 756 C C . ASP A 1 97 ? -22.960 4.550 32.013 1.00 78.31 97 ASP A C 1
ATOM 758 O O . ASP A 1 97 ? -23.201 3.466 32.558 1.00 78.31 97 ASP A O 1
ATOM 762 N N . ASP A 1 98 ? -23.303 4.822 30.746 1.00 78.44 98 ASP A N 1
ATOM 763 C CA . ASP A 1 98 ? -24.110 3.960 29.868 1.00 78.44 98 ASP A CA 1
ATOM 764 C C . ASP A 1 98 ? -23.262 2.976 29.051 1.00 78.44 98 ASP A C 1
ATOM 766 O O . ASP A 1 98 ? -23.768 1.973 28.544 1.00 78.44 98 ASP A O 1
ATOM 770 N N . VAL A 1 99 ? -21.958 3.240 28.941 1.00 79.94 99 VAL A N 1
ATOM 771 C CA . VAL A 1 99 ? -21.037 2.466 28.107 1.00 79.94 99 VAL A CA 1
ATOM 772 C C . VAL A 1 99 ? -19.822 1.982 28.888 1.00 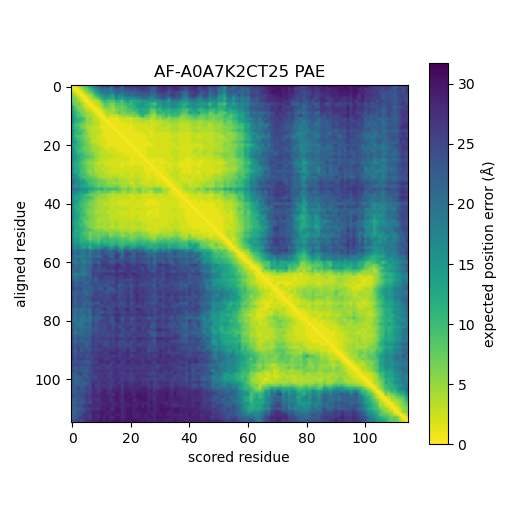79.94 99 VAL A C 1
ATOM 774 O O . VAL A 1 99 ? -19.323 2.641 29.795 1.00 79.94 99 VAL A O 1
ATOM 777 N N . GLU A 1 100 ? -19.329 0.806 28.530 1.00 79.12 100 GLU A N 1
ATOM 778 C CA . GLU A 1 100 ? -18.068 0.258 29.002 1.00 79.12 100 GLU A CA 1
ATOM 779 C C . GLU A 1 100 ? -17.024 0.392 27.894 1.00 79.12 100 GLU A C 1
ATOM 781 O O . GLU A 1 100 ? -17.201 -0.101 26.780 1.00 79.12 100 GLU A O 1
ATOM 786 N N . LEU A 1 101 ? -15.923 1.077 28.202 1.00 75.06 101 LEU A N 1
ATOM 787 C CA . LEU A 1 101 ? -14.772 1.177 27.314 1.00 75.06 101 LEU A CA 1
ATOM 788 C C . LEU A 1 101 ? -13.795 0.049 27.637 1.00 75.06 101 LEU A C 1
ATOM 790 O O . LEU A 1 101 ? -13.129 0.071 28.675 1.00 75.06 101 LEU A O 1
ATOM 794 N N . VAL A 1 102 ? -13.692 -0.925 26.737 1.00 77.44 102 VAL A N 1
ATOM 795 C CA . VAL A 1 102 ? -12.804 -2.076 26.905 1.00 77.44 102 VAL A CA 1
ATOM 796 C C . VAL A 1 102 ? -11.492 -1.819 26.155 1.00 77.44 102 VAL A C 1
ATOM 798 O O . VAL A 1 102 ? -11.521 -1.653 24.933 1.00 77.44 102 VAL A O 1
ATOM 801 N N . PRO A 1 103 ? -10.330 -1.786 26.842 1.00 69.88 103 PRO A N 1
ATOM 802 C CA . PRO A 1 103 ? -9.032 -1.750 26.178 1.00 69.88 103 PRO A CA 1
ATOM 803 C C . PRO A 1 103 ? -8.788 -3.071 25.446 1.00 69.88 103 PRO A C 1
ATOM 805 O O . PRO A 1 103 ? -8.524 -4.106 26.061 1.00 69.88 103 PRO A O 1
ATOM 808 N N . GLU A 1 104 ? -8.809 -3.015 24.123 1.00 64.44 104 GLU A N 1
ATOM 809 C CA . GLU A 1 104 ? -8.201 -4.030 23.268 1.00 64.44 104 GLU A CA 1
ATOM 810 C C . GLU A 1 104 ? -6.679 -3.848 23.388 1.00 64.44 104 GLU A C 1
ATOM 812 O O . GLU A 1 104 ? -6.174 -2.723 23.471 1.00 64.44 104 GLU A O 1
ATOM 817 N N . ARG A 1 105 ? -5.913 -4.938 23.525 1.00 52.50 105 ARG A N 1
ATOM 818 C CA . ARG A 1 105 ? -4.463 -4.868 23.795 1.00 52.50 105 ARG A CA 1
ATOM 819 C C . ARG A 1 105 ? -3.699 -4.363 22.566 1.00 52.50 105 ARG A C 1
ATOM 821 O O . ARG A 1 105 ? -2.963 -5.114 21.934 1.00 52.50 105 ARG A O 1
ATOM 828 N N . SER A 1 106 ? -3.790 -3.069 22.280 1.00 47.03 106 SER A N 1
ATOM 829 C CA . SER A 1 106 ? -2.969 -2.423 21.269 1.00 47.03 106 SER A CA 1
ATOM 830 C C . SER A 1 106 ? -1.505 -2.393 21.737 1.00 47.03 106 SER A C 1
ATOM 832 O O . SER A 1 106 ? -1.203 -1.874 22.821 1.00 47.03 106 SER A O 1
ATOM 834 N N . PRO A 1 107 ? -0.548 -2.893 20.932 1.00 46.41 107 PRO A N 1
ATOM 835 C CA . PRO A 1 107 ? 0.872 -2.850 21.271 1.00 46.41 107 PRO A CA 1
ATOM 836 C C . PRO A 1 107 ? 1.416 -1.423 21.456 1.00 46.41 107 PRO A C 1
ATOM 838 O O . PRO A 1 107 ? 2.486 -1.252 22.041 1.00 46.41 107 PRO A O 1
ATOM 841 N N . LEU A 1 108 ? 0.706 -0.390 20.981 1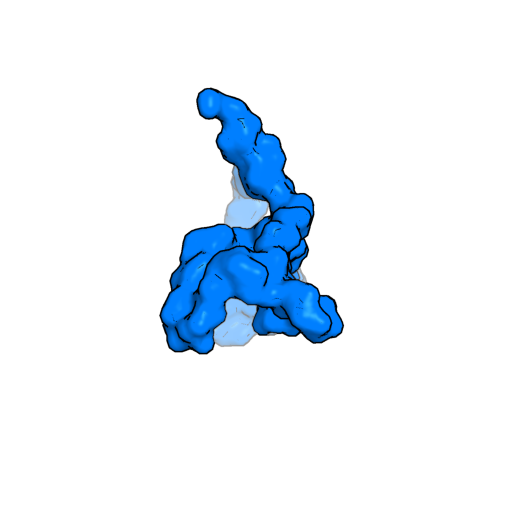.00 48.66 108 LEU A N 1
ATOM 842 C CA . LEU A 1 108 ? 1.076 1.009 21.210 1.00 48.66 108 LEU A CA 1
ATOM 843 C C . LEU A 1 108 ? 0.914 1.408 22.683 1.00 48.66 1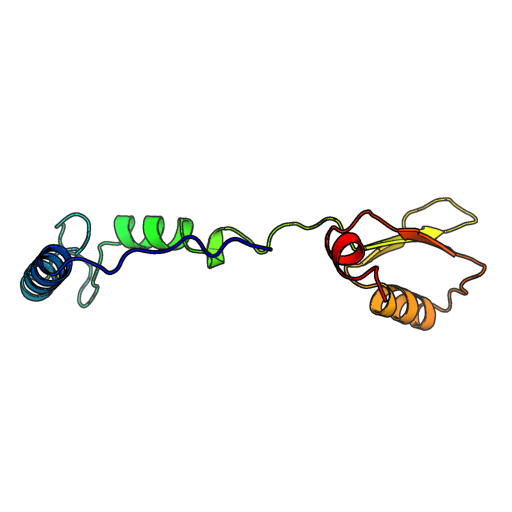08 LEU A C 1
ATOM 845 O O . LEU A 1 108 ? 1.796 2.070 23.224 1.00 48.66 108 LEU A O 1
ATOM 849 N N . HIS A 1 109 ? -0.124 0.928 23.373 1.00 43.28 109 HIS A N 1
ATOM 850 C CA . HIS A 1 109 ? -0.309 1.194 24.805 1.00 43.28 109 HIS A CA 1
ATOM 851 C C . HIS A 1 109 ? 0.764 0.511 25.667 1.00 43.28 109 HIS A C 1
ATOM 853 O O . HIS A 1 109 ? 1.203 1.066 26.674 1.00 43.28 109 HIS A O 1
ATOM 859 N N . ALA A 1 110 ? 1.259 -0.651 25.227 1.00 45.94 110 ALA A N 1
ATOM 860 C CA . ALA A 1 110 ? 2.386 -1.336 25.859 1.00 45.94 110 ALA A CA 1
ATOM 861 C C . ALA A 1 110 ? 3.732 -0.600 25.683 1.00 45.94 110 ALA A C 1
ATOM 863 O O . ALA A 1 110 ? 4.679 -0.897 26.407 1.00 45.94 110 ALA A O 1
ATOM 864 N N . MET A 1 111 ? 3.835 0.350 24.742 1.00 45.31 111 MET A N 1
ATOM 865 C CA . MET A 1 111 ? 5.049 1.148 24.512 1.00 45.31 111 MET A CA 1
ATOM 866 C C . MET A 1 111 ? 5.013 2.547 25.149 1.00 45.31 111 MET A C 1
ATOM 868 O O . MET A 1 111 ? 6.071 3.158 25.268 1.00 45.31 111 MET A O 1
ATOM 872 N N . VAL A 1 112 ? 3.841 3.063 25.545 1.00 45.56 112 VAL A N 1
ATOM 873 C CA . VAL A 1 112 ? 3.688 4.428 26.103 1.00 45.56 112 VAL A CA 1
ATOM 874 C C . VAL A 1 112 ? 3.496 4.432 27.628 1.00 45.56 112 VAL A C 1
ATOM 876 O O . VAL A 1 112 ? 3.671 5.461 28.275 1.00 45.56 112 VAL A O 1
ATOM 879 N N . GLY A 1 113 ? 3.224 3.285 28.250 1.00 38.81 113 GLY A N 1
ATOM 880 C CA . GLY A 1 113 ? 3.332 3.164 29.699 1.00 38.81 113 GLY A CA 1
ATOM 881 C C . GLY A 1 113 ? 4.801 3.073 30.100 1.00 38.81 113 GLY A C 1
ATOM 882 O O . GLY A 1 113 ? 5.390 2.021 29.891 1.00 38.81 113 GLY A O 1
ATOM 883 N N . TRP A 1 114 ? 5.371 4.161 30.620 1.00 40.56 114 TRP A N 1
ATOM 884 C CA . TRP A 1 114 ? 6.273 4.277 31.785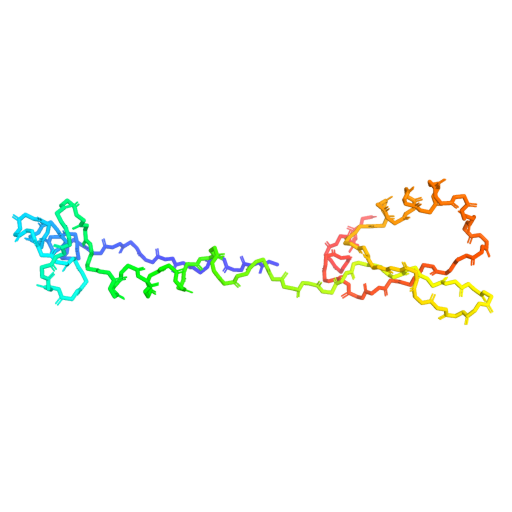 1.00 40.56 114 TRP A CA 1
ATOM 885 C C . TRP A 1 114 ? 6.815 5.716 31.801 1.00 40.56 114 TRP A C 1
ATOM 887 O O . TRP A 1 114 ? 7.803 6.038 31.138 1.00 40.56 114 TRP A O 1
ATOM 897 N N . SER A 1 115 ? 6.149 6.586 32.559 1.00 32.97 115 SER A N 1
ATOM 898 C CA . SER A 1 115 ? 6.717 7.753 33.251 1.00 32.97 115 SER A CA 1
ATOM 899 C C . SER A 1 115 ? 5.764 8.163 34.362 1.00 32.97 115 SER A C 1
ATOM 901 O O . SER A 1 115 ? 4.549 8.225 34.076 1.00 32.97 115 SER A O 1
#

pLDDT: mean 75.92, std 16.41, range [32.97, 95.62]

Mean predicted aligned error: 15.15 Å

Solvent-accessible surface area (backbone atoms only — not comparable to full-atom values): 7012 Å² total; per-residue (Å²): 134,83,76,76,75,82,74,76,81,81,50,72,67,58,53,51,53,38,51,56,25,54,76,66,59,18,8,54,82,83,58,48,73,28,60,92,93,45,65,39,24,68,75,59,45,51,60,47,48,64,69,29,70,84,59,64,46,80,77,89,64,70,39,33,28,35,40,27,34,67,88,80,66,46,75,80,48,74,27,76,41,71,68,60,46,55,51,51,33,58,74,74,70,52,52,80,88,51,39,43,80,43,75,39,91,26,71,65,61,72,69,66,69,82,132

Foldseek 3Di:
DPPPPDDDDDDPVLVVLLVVLVVVCAASPPRHRAPPPDNHHPVVVVVVVCVDPVNVDPPPFAAQKWKAFPVPRDTPDGHNDPVVVVVVCVVVVHDPVGIDIGGDPGVVVVVPPDD

Sequence (115 aa):
MTEARYRPAKSATARTRYAARKNRWICTHCGIAPSFGASRCEACAKRAYERSEHVRGIPDWDPACAVIDRVTGDTLGTWDRWEDAVLALSFEGLSLDDVELVPERSPLHAMVGWS

Radius of gyration: 24.83 Å; Cα contacts (8 Å, |Δi|>4): 125; chains: 1; bounding box: 56×22×58 Å